Protein AF-A0A1Y3BQ11-F1 (afdb_monomer)

Organism: Euroglyphus maynei (NCBI:txid6958)

Secondary structure (DSSP, 8-state):
----S---------S--------------TT-SS-S-SHHHHHHHHHHHHHT-GGGS--S------------S-----SS--PPPP---SSSSHHHHHHHHHHHHHHHHHHHS---HHHHHHHHHHHSTT-S-SHHHHHHHHHHHHHHHHHTT---TTS---

Structure (mmCIF, N/CA/C/O backbone):
data_AF-A0A1Y3BQ11-F1
#
_entry.id   AF-A0A1Y3BQ11-F1
#
loop_
_atom_site.group_PDB
_atom_site.id
_atom_site.type_symbol
_atom_site.label_atom_id
_atom_site.label_alt_id
_atom_site.label_comp_id
_atom_site.label_asym_id
_atom_site.label_entity_id
_atom_site.label_seq_id
_atom_site.pdbx_PDB_ins_code
_atom_site.Cartn_x
_atom_site.Cartn_y
_atom_site.Cartn_z
_atom_site.occupancy
_atom_site.B_iso_or_equiv
_atom_site.auth_seq_id
_atom_site.auth_comp_id
_atom_site.auth_asym_id
_atom_site.auth_atom_id
_atom_site.pdbx_PDB_model_num
ATOM 1 N N . MET A 1 1 ? -4.431 51.949 -20.094 1.00 40.97 1 MET A N 1
ATOM 2 C CA . MET A 1 1 ? -3.788 50.667 -20.464 1.00 40.97 1 MET A CA 1
ATOM 3 C C . MET A 1 1 ? -2.350 50.758 -19.970 1.00 40.97 1 MET A C 1
ATOM 5 O O . MET A 1 1 ? -1.635 51.571 -20.520 1.00 40.97 1 MET A O 1
ATOM 9 N N . ASN A 1 2 ? -1.864 50.123 -18.902 1.00 36.16 2 ASN A N 1
ATOM 10 C CA . ASN A 1 2 ? -2.242 48.894 -18.207 1.00 36.16 2 ASN A CA 1
ATOM 11 C C . ASN A 1 2 ? -1.716 48.954 -16.754 1.00 36.16 2 ASN A C 1
ATOM 13 O O . ASN A 1 2 ? -0.513 49.076 -16.571 1.00 36.16 2 ASN A O 1
ATOM 17 N N . GLU A 1 3 ? -2.574 48.796 -15.743 1.00 41.25 3 GLU A N 1
ATOM 18 C CA . GLU A 1 3 ? -2.164 48.521 -14.351 1.00 41.25 3 GLU A CA 1
ATOM 19 C C . GLU A 1 3 ? -3.065 47.430 -13.756 1.00 41.25 3 GLU A C 1
ATOM 21 O O . GLU A 1 3 ? -4.001 47.722 -13.021 1.00 41.25 3 GLU A O 1
ATOM 26 N N . TYR A 1 4 ? -2.846 46.159 -14.116 1.00 42.03 4 TYR A N 1
ATOM 27 C CA . TYR A 1 4 ? -3.708 45.068 -13.620 1.00 42.03 4 TYR A CA 1
ATOM 28 C C . TYR A 1 4 ? -3.009 43.746 -13.271 1.00 42.03 4 TYR A C 1
ATOM 30 O O . TYR A 1 4 ? -3.681 42.728 -13.151 1.00 42.03 4 TYR A O 1
ATOM 38 N N . TRP A 1 5 ? -1.689 43.726 -13.048 1.00 38.09 5 TRP A N 1
ATOM 39 C CA . TRP A 1 5 ? -0.980 42.456 -12.789 1.00 38.09 5 TRP A CA 1
ATOM 40 C C . TRP A 1 5 ? -0.099 42.377 -11.539 1.00 38.09 5 TRP A C 1
ATOM 42 O O . TRP A 1 5 ? 0.634 41.408 -11.376 1.00 38.09 5 TRP A O 1
ATOM 52 N N . MET A 1 6 ? -0.217 43.310 -10.592 1.00 41.31 6 MET A N 1
ATOM 53 C CA . MET A 1 6 ? 0.456 43.184 -9.286 1.00 41.31 6 MET A CA 1
ATOM 54 C C . MET A 1 6 ? -0.536 43.115 -8.124 1.00 41.31 6 MET A C 1
ATOM 56 O O . MET A 1 6 ? -0.381 43.781 -7.103 1.00 41.31 6 MET A O 1
ATOM 60 N N . SER A 1 7 ? -1.560 42.264 -8.250 1.00 42.59 7 SER A N 1
ATOM 61 C CA . SER A 1 7 ? -2.382 41.901 -7.095 1.00 42.59 7 SER A CA 1
ATOM 62 C C . SER A 1 7 ? -1.621 40.920 -6.200 1.00 42.59 7 SER A C 1
ATOM 64 O O . SER A 1 7 ? -1.686 39.705 -6.355 1.00 42.59 7 SER A O 1
ATOM 66 N N . SER A 1 8 ? -0.857 41.499 -5.274 1.00 44.75 8 SER A N 1
ATOM 67 C CA . SER A 1 8 ? -0.774 41.086 -3.871 1.00 44.75 8 SER A CA 1
ATOM 68 C C . SER A 1 8 ? -0.780 39.567 -3.615 1.00 44.75 8 SER A C 1
ATOM 70 O O . SER A 1 8 ? -1.744 39.015 -3.083 1.00 44.75 8 SER A O 1
ATOM 72 N N . MET A 1 9 ? 0.350 38.893 -3.860 1.00 42.25 9 MET A N 1
ATOM 73 C CA . MET A 1 9 ? 0.696 37.695 -3.083 1.00 42.25 9 MET A CA 1
ATOM 74 C C . MET A 1 9 ? 1.042 38.137 -1.658 1.00 42.25 9 MET A C 1
ATOM 76 O O . MET A 1 9 ? 2.198 38.311 -1.277 1.00 42.25 9 MET A O 1
ATOM 80 N N . ARG A 1 10 ? -0.001 38.390 -0.867 1.00 47.28 10 ARG A N 1
ATOM 81 C CA . ARG A 1 10 ? 0.109 38.699 0.555 1.00 47.28 10 ARG A CA 1
ATOM 82 C C . ARG A 1 10 ? 0.498 37.408 1.272 1.00 47.28 10 ARG A C 1
ATOM 84 O O . ARG A 1 10 ? -0.357 36.582 1.585 1.00 47.28 10 ARG A O 1
ATOM 91 N N . ASN A 1 11 ? 1.797 37.219 1.481 1.00 44.34 11 ASN A N 1
ATOM 92 C CA . ASN A 1 11 ? 2.333 36.097 2.237 1.00 44.34 11 ASN A CA 1
ATOM 93 C C . ASN A 1 11 ? 1.886 36.255 3.701 1.00 44.34 11 ASN A C 1
ATOM 95 O O . ASN A 1 11 ? 2.460 37.029 4.467 1.00 44.34 11 ASN A O 1
ATOM 99 N N . ARG A 1 12 ? 0.771 35.615 4.072 1.00 50.38 12 ARG A N 1
ATOM 100 C CA . ARG A 1 12 ? 0.295 35.573 5.457 1.00 50.38 12 ARG A CA 1
ATOM 101 C C . ARG A 1 12 ? 1.161 34.573 6.214 1.00 50.38 12 ARG A C 1
ATOM 103 O O . ARG A 1 12 ? 0.815 33.401 6.304 1.00 50.38 12 ARG A O 1
ATOM 110 N N . PHE A 1 13 ? 2.268 35.043 6.776 1.00 62.28 13 PHE A N 1
ATOM 111 C CA . PHE A 1 13 ? 2.967 34.301 7.817 1.00 62.28 13 PHE A CA 1
ATOM 112 C C . PHE A 1 13 ? 2.057 34.245 9.048 1.00 62.28 13 PHE A C 1
ATOM 114 O O . PHE A 1 13 ? 1.927 35.211 9.797 1.00 62.28 13 PHE A O 1
ATOM 121 N N . THR A 1 14 ? 1.348 33.133 9.225 1.00 70.44 14 THR A N 1
ATOM 122 C CA . THR A 1 14 ? 0.655 32.848 10.482 1.00 70.44 14 THR A CA 1
ATOM 123 C C . THR A 1 14 ? 1.705 32.475 11.519 1.00 70.44 14 THR A C 1
ATOM 125 O O . THR A 1 14 ? 2.548 31.629 11.236 1.00 70.44 14 THR A O 1
ATO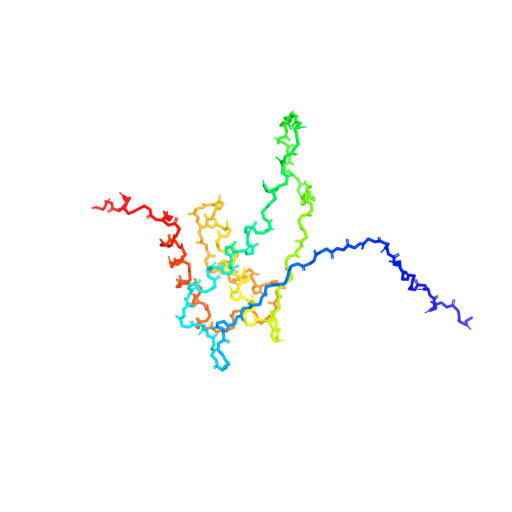M 128 N N . ASN A 1 15 ? 1.640 33.033 12.728 1.00 74.62 15 ASN A N 1
ATOM 129 C CA . ASN A 1 15 ? 2.568 32.720 13.826 1.00 74.62 15 ASN A CA 1
ATOM 130 C C . ASN A 1 15 ? 2.282 31.341 14.473 1.00 74.62 15 ASN A C 1
ATOM 132 O O . ASN A 1 15 ? 2.388 31.161 15.682 1.00 74.62 15 ASN A O 1
ATOM 136 N N . LYS A 1 16 ? 1.812 30.383 13.666 1.00 77.12 16 LYS A N 1
ATOM 137 C CA . LYS A 1 16 ? 1.360 29.059 14.081 1.00 77.12 16 LYS A CA 1
ATOM 138 C C . LYS A 1 16 ? 2.420 28.043 13.671 1.00 77.12 16 LYS A C 1
ATOM 140 O O . LYS A 1 16 ? 2.663 27.853 12.482 1.00 77.12 16 LYS A O 1
ATOM 145 N N . SER A 1 17 ? 3.059 27.412 14.650 1.00 77.19 17 SER A N 1
ATOM 146 C CA . SER A 1 17 ? 3.959 26.287 14.417 1.00 77.19 17 SER A CA 1
ATOM 147 C C . SER A 1 17 ? 3.154 24.993 14.274 1.00 77.19 17 SER A C 1
ATOM 149 O O . SER A 1 17 ? 2.113 24.805 14.907 1.00 77.19 17 SER A O 1
ATOM 151 N N . HIS A 1 18 ? 3.632 24.099 13.413 1.00 78.50 18 HIS A N 1
ATOM 152 C CA . HIS A 1 18 ? 3.048 22.782 13.192 1.00 78.50 18 HIS A CA 1
ATOM 153 C C . HIS A 1 18 ? 4.147 21.728 13.313 1.00 78.50 18 HIS A C 1
ATOM 155 O O . HIS A 1 18 ? 5.211 21.877 12.715 1.00 78.50 18 HIS A O 1
ATOM 161 N N . VAL A 1 19 ? 3.887 20.671 14.083 1.00 81.00 19 VAL A N 1
ATOM 162 C CA . VAL A 1 19 ? 4.769 19.502 14.160 1.00 81.00 19 VAL A CA 1
ATOM 163 C C . VAL A 1 19 ? 4.405 18.561 13.017 1.00 81.00 19 VAL A C 1
ATOM 165 O O . VAL A 1 19 ? 3.233 18.226 12.843 1.00 81.00 19 VAL A O 1
ATOM 168 N N . VAL A 1 20 ? 5.399 18.155 12.229 1.00 82.75 20 VAL A N 1
ATOM 169 C CA . VAL A 1 20 ? 5.229 17.237 11.098 1.00 82.75 20 VAL A CA 1
ATOM 170 C C . VAL A 1 20 ? 6.065 15.992 11.357 1.00 82.75 20 VAL A C 1
ATOM 172 O O . VAL A 1 20 ? 7.278 16.085 11.524 1.00 82.75 20 VAL A O 1
ATOM 175 N N . ASN A 1 21 ? 5.415 14.829 11.364 1.00 85.25 21 ASN A N 1
ATOM 176 C CA . ASN A 1 21 ? 6.090 13.541 11.479 1.00 85.25 21 ASN A CA 1
ATOM 177 C C . ASN A 1 21 ? 6.448 13.032 10.082 1.00 85.25 21 ASN A C 1
ATOM 179 O O . ASN A 1 21 ? 5.568 12.858 9.237 1.00 85.25 21 ASN A O 1
ATOM 183 N N . GLN A 1 22 ? 7.734 12.786 9.845 1.00 88.31 22 GLN A N 1
ATOM 184 C CA . GLN A 1 22 ? 8.229 12.231 8.590 1.00 88.31 22 GLN A CA 1
ATOM 185 C C . GLN A 1 22 ? 8.682 10.786 8.804 1.00 88.31 22 GLN A C 1
ATOM 187 O O . GLN A 1 22 ? 9.531 10.514 9.649 1.00 88.31 22 GLN A O 1
ATOM 192 N N . TYR A 1 23 ? 8.145 9.870 7.998 1.00 90.00 23 TYR A N 1
ATOM 193 C CA . TYR A 1 23 ? 8.524 8.459 8.000 1.00 90.00 23 TYR A CA 1
ATOM 194 C C . TYR A 1 23 ? 9.324 8.144 6.737 1.00 90.00 23 TYR A C 1
ATOM 196 O O . TYR A 1 23 ? 8.885 8.454 5.628 1.00 90.00 23 TYR A O 1
ATOM 204 N N . GLN A 1 24 ? 10.489 7.514 6.891 1.00 89.88 24 GLN A N 1
ATOM 205 C CA . GLN A 1 24 ? 11.335 7.109 5.771 1.00 89.88 24 GLN A CA 1
ATOM 206 C C . GLN A 1 24 ? 11.452 5.586 5.709 1.00 89.88 24 GLN A C 1
ATOM 208 O O . GLN A 1 24 ? 11.820 4.930 6.680 1.00 89.88 24 GLN A O 1
ATOM 213 N N . PHE A 1 25 ? 11.149 5.026 4.539 1.00 88.44 25 PHE A N 1
ATOM 214 C CA . PHE A 1 25 ? 11.214 3.590 4.296 1.00 88.44 25 PHE A CA 1
ATOM 215 C C . PHE A 1 25 ? 12.551 3.199 3.655 1.00 88.44 25 PHE A C 1
ATOM 217 O O . PHE A 1 25 ? 12.811 3.542 2.501 1.00 88.44 25 PHE A O 1
ATOM 224 N N . PHE A 1 26 ? 13.390 2.470 4.396 1.00 86.56 26 PHE A N 1
ATOM 225 C CA . PHE A 1 26 ? 14.747 2.100 3.964 1.00 86.56 26 PHE A CA 1
ATOM 226 C C . PHE A 1 26 ? 14.863 0.692 3.365 1.00 86.56 26 PHE A C 1
ATOM 228 O O . PHE A 1 26 ? 15.829 0.415 2.660 1.00 86.56 26 PHE A O 1
ATOM 235 N N . SER A 1 27 ? 13.882 -0.192 3.577 1.00 85.50 27 SER A N 1
ATOM 236 C CA . SER A 1 27 ? 13.944 -1.587 3.101 1.00 85.50 27 SER A CA 1
ATOM 237 C C . SER A 1 27 ? 13.807 -1.742 1.578 1.00 85.50 27 SER A C 1
ATOM 239 O O . SER A 1 27 ? 13.861 -2.857 1.061 1.00 85.50 27 SER A O 1
ATOM 241 N N . TRP A 1 28 ? 13.631 -0.644 0.838 1.00 85.94 28 TRP A N 1
ATOM 242 C CA . TRP A 1 28 ? 13.566 -0.657 -0.620 1.00 85.94 28 TRP A CA 1
ATOM 243 C C . TRP A 1 28 ? 14.966 -0.507 -1.226 1.00 85.94 28 TRP A C 1
ATOM 245 O O . TRP A 1 28 ? 15.486 0.604 -1.341 1.00 85.94 28 TRP A O 1
ATOM 255 N N . LYS A 1 29 ? 15.577 -1.625 -1.635 1.00 84.31 29 LYS A N 1
ATOM 256 C CA . LYS A 1 29 ? 16.905 -1.631 -2.275 1.00 84.31 29 LYS A CA 1
ATOM 257 C C . LYS A 1 29 ? 16.874 -0.931 -3.642 1.00 84.31 29 LYS A C 1
ATOM 259 O O . LYS A 1 29 ? 15.884 -1.003 -4.371 1.00 84.31 29 LYS A O 1
ATOM 264 N N . SER A 1 30 ? 17.975 -0.269 -4.002 1.00 80.81 30 SER A N 1
ATOM 265 C CA . SER A 1 30 ? 18.119 0.369 -5.317 1.00 80.81 30 SER A CA 1
ATOM 266 C C . SER A 1 30 ? 18.083 -0.676 -6.437 1.00 80.81 30 SER A C 1
ATOM 268 O O . SER A 1 30 ? 18.664 -1.749 -6.297 1.00 80.81 30 SER A O 1
ATOM 270 N N . GLY A 1 31 ? 17.391 -0.370 -7.535 1.00 81.19 31 GLY A N 1
ATOM 271 C CA . GLY A 1 31 ? 17.269 -1.259 -8.698 1.00 81.19 31 GLY A CA 1
ATOM 272 C C . GLY A 1 31 ? 16.235 -2.382 -8.567 1.00 81.19 31 GLY A C 1
ATOM 273 O O . GLY A 1 31 ? 16.022 -3.116 -9.526 1.00 81.19 31 GLY A O 1
ATOM 274 N N . VAL A 1 32 ? 15.559 -2.507 -7.422 1.00 86.12 32 VAL A N 1
ATOM 275 C CA . VAL A 1 32 ? 14.545 -3.545 -7.200 1.00 86.12 32 VAL A CA 1
ATOM 276 C C . VAL A 1 32 ? 13.132 -2.976 -7.382 1.00 86.12 32 VAL A C 1
ATOM 278 O O . VAL A 1 32 ? 12.802 -1.913 -6.850 1.00 86.12 32 VAL A O 1
ATOM 281 N N . VAL A 1 33 ? 12.281 -3.700 -8.123 1.00 85.75 33 VAL A N 1
ATOM 282 C CA . VAL A 1 33 ? 10.893 -3.293 -8.428 1.00 85.75 33 VAL A CA 1
ATOM 283 C C . VAL A 1 33 ? 9.949 -3.470 -7.238 1.00 85.75 33 VAL A C 1
ATOM 285 O O . VAL A 1 33 ? 9.012 -2.689 -7.118 1.00 85.75 33 VAL A O 1
ATOM 288 N N . VAL A 1 34 ? 10.175 -4.465 -6.372 1.00 89.62 34 VAL A N 1
ATOM 289 C CA . VAL A 1 34 ? 9.405 -4.720 -5.139 1.00 89.62 34 VAL A CA 1
ATOM 290 C C . VAL A 1 34 ? 10.306 -5.307 -4.040 1.00 89.62 34 VAL A C 1
ATOM 292 O O . VAL A 1 34 ? 11.191 -6.099 -4.361 1.00 89.62 34 VAL A O 1
ATOM 295 N N . PRO A 1 35 ? 10.129 -4.954 -2.755 1.00 89.12 35 PRO A N 1
ATOM 296 C CA . PRO A 1 35 ? 10.901 -5.549 -1.662 1.00 89.12 35 PRO A CA 1
ATOM 297 C C . PRO A 1 35 ? 10.726 -7.074 -1.558 1.00 89.12 35 PRO A C 1
ATOM 299 O O . PRO A 1 35 ? 9.660 -7.607 -1.846 1.00 89.12 35 PRO A O 1
ATOM 302 N N . GLU A 1 36 ? 11.753 -7.783 -1.079 1.00 85.69 36 GLU A N 1
ATOM 303 C CA . GLU A 1 36 ? 11.660 -9.231 -0.809 1.00 85.69 36 GLU A CA 1
ATOM 304 C C . GLU A 1 36 ? 10.760 -9.534 0.399 1.00 85.69 36 GLU A C 1
ATOM 306 O O . GLU A 1 36 ? 10.037 -10.530 0.404 1.00 85.69 36 GLU A O 1
ATOM 311 N N . SER A 1 37 ? 10.798 -8.657 1.408 1.00 89.44 37 SER A N 1
ATOM 312 C CA . SER A 1 37 ? 10.029 -8.773 2.647 1.00 89.44 37 SER A CA 1
ATOM 313 C C . SER A 1 37 ? 8.861 -7.791 2.665 1.00 89.44 37 SER A C 1
ATOM 315 O O . SER A 1 37 ? 9.037 -6.579 2.522 1.00 89.44 37 SER A O 1
ATOM 317 N N . THR A 1 38 ? 7.670 -8.325 2.898 1.00 92.88 38 THR A N 1
ATOM 318 C CA . THR A 1 38 ? 6.398 -7.607 3.076 1.00 92.88 38 THR A CA 1
ATOM 319 C C . THR A 1 38 ? 6.279 -6.988 4.471 1.00 92.88 38 THR A C 1
ATOM 321 O O . THR A 1 38 ? 5.700 -5.913 4.629 1.00 92.88 38 THR A O 1
ATOM 324 N N . LYS A 1 39 ? 6.903 -7.614 5.479 1.00 90.25 39 LYS A N 1
ATOM 325 C CA . LYS A 1 39 ? 6.815 -7.238 6.900 1.00 90.25 39 LYS A CA 1
ATOM 326 C C . LYS A 1 39 ? 7.194 -5.785 7.154 1.00 90.25 39 LYS A C 1
ATOM 328 O O . LYS A 1 39 ? 6.495 -5.086 7.875 1.00 90.25 39 LYS A O 1
ATOM 333 N N . SER A 1 40 ? 8.264 -5.298 6.522 1.00 90.69 40 SER A N 1
ATOM 334 C CA . SER A 1 40 ? 8.686 -3.903 6.694 1.00 90.69 40 SER A CA 1
ATOM 335 C C . SER A 1 40 ? 7.615 -2.911 6.230 1.00 90.69 40 SER A C 1
ATOM 337 O O . SER A 1 40 ? 7.455 -1.858 6.843 1.00 90.69 40 SER A O 1
ATOM 339 N N . LEU A 1 41 ? 6.888 -3.230 5.151 1.00 91.50 41 LEU A N 1
ATOM 340 C CA . LEU A 1 41 ? 5.818 -2.373 4.641 1.00 91.50 41 LEU A CA 1
ATOM 341 C C . LEU A 1 41 ? 4.580 -2.427 5.544 1.00 91.50 41 LEU A C 1
ATOM 343 O O . LEU A 1 41 ? 3.957 -1.393 5.778 1.00 91.50 41 LEU A O 1
ATOM 347 N N . ILE A 1 42 ? 4.264 -3.606 6.084 1.00 92.69 42 ILE A N 1
ATOM 348 C CA . ILE A 1 42 ? 3.196 -3.795 7.072 1.00 92.69 42 ILE A CA 1
ATOM 349 C C . ILE A 1 42 ? 3.469 -2.934 8.309 1.00 92.69 42 ILE A C 1
ATOM 351 O O . ILE A 1 42 ? 2.657 -2.075 8.639 1.00 92.69 42 ILE A O 1
ATOM 355 N N . THR A 1 43 ? 4.659 -3.054 8.907 1.00 91.94 43 THR A N 1
ATOM 356 C CA . THR A 1 43 ? 5.051 -2.260 10.083 1.00 91.94 43 THR A CA 1
ATOM 357 C C . THR A 1 43 ? 4.979 -0.755 9.823 1.00 91.94 43 THR A C 1
ATOM 359 O O . THR A 1 43 ? 4.512 -0.002 10.676 1.00 91.94 43 THR A O 1
ATOM 362 N N . LEU A 1 44 ? 5.416 -0.298 8.643 1.00 91.31 44 LEU A N 1
ATOM 363 C CA . LEU A 1 44 ? 5.293 1.110 8.261 1.00 91.31 44 LEU A CA 1
ATOM 364 C C . LEU A 1 44 ? 3.824 1.543 8.180 1.00 91.31 44 LEU A C 1
ATOM 366 O O . LEU A 1 44 ? 3.473 2.620 8.655 1.00 91.31 44 LEU A O 1
ATOM 370 N N . THR A 1 45 ? 2.981 0.720 7.562 1.00 92.06 45 THR A N 1
ATOM 371 C CA . THR A 1 45 ? 1.557 1.016 7.372 1.00 92.06 45 THR A CA 1
ATOM 372 C C . THR A 1 45 ? 0.841 1.095 8.712 1.00 92.06 45 THR A C 1
ATOM 374 O O . THR A 1 45 ? 0.129 2.067 8.948 1.00 92.06 45 THR A O 1
ATOM 377 N N . ASP A 1 46 ? 1.105 0.159 9.624 1.00 90.94 46 ASP A N 1
ATOM 378 C CA . ASP A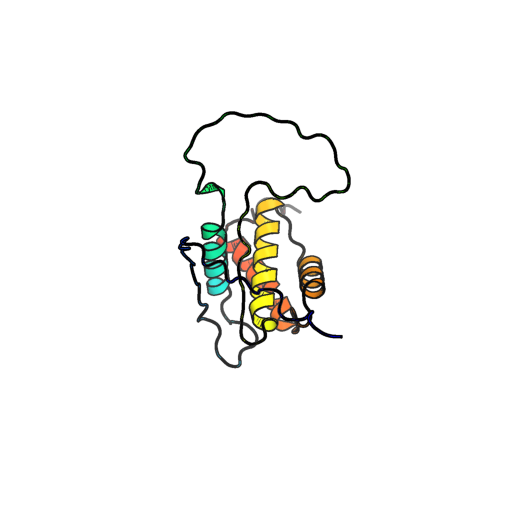 1 46 ? 0.559 0.189 10.980 1.00 90.94 46 ASP A CA 1
ATOM 379 C C . ASP A 1 46 ? 1.015 1.442 11.737 1.00 90.94 46 ASP A C 1
ATOM 381 O O . ASP A 1 46 ? 0.184 2.162 12.285 1.00 90.94 46 ASP A O 1
ATOM 385 N N . ALA A 1 47 ? 2.309 1.780 11.701 1.00 88.75 47 ALA A N 1
ATOM 386 C CA . ALA A 1 47 ? 2.822 2.985 12.355 1.00 88.75 47 ALA A CA 1
ATOM 387 C C . ALA A 1 47 ? 2.159 4.271 11.826 1.00 88.75 47 ALA A C 1
ATOM 389 O O . ALA A 1 47 ? 1.791 5.151 12.607 1.00 88.75 47 ALA A O 1
ATOM 390 N N . VAL A 1 48 ? 1.973 4.374 10.506 1.00 88.44 48 VAL A N 1
ATOM 391 C CA . VAL A 1 48 ? 1.326 5.529 9.873 1.00 88.44 48 VAL A CA 1
ATOM 392 C C . VAL A 1 48 ? -0.168 5.571 10.199 1.00 88.44 48 VAL A C 1
ATOM 394 O O . VAL A 1 48 ? -0.673 6.629 10.566 1.00 88.44 48 VAL A O 1
ATOM 397 N N . LEU A 1 49 ? -0.894 4.457 10.095 1.00 85.00 49 LEU A N 1
ATOM 398 C CA . LEU A 1 49 ? -2.334 4.427 10.369 1.00 85.00 49 LEU A CA 1
ATOM 399 C C . LEU A 1 49 ? -2.642 4.675 11.853 1.00 85.00 49 LEU A C 1
ATOM 401 O O . LEU A 1 49 ? -3.566 5.430 12.153 1.00 85.00 49 LEU A O 1
ATOM 405 N N . LEU A 1 50 ? -1.840 4.127 12.772 1.00 83.81 50 LEU A N 1
ATOM 406 C CA . LEU A 1 50 ? -1.966 4.376 14.212 1.00 83.81 50 LEU A CA 1
ATOM 407 C C . LEU A 1 50 ? -1.719 5.847 14.559 1.00 83.81 50 LEU A C 1
ATOM 409 O O . LEU A 1 50 ? -2.490 6.432 15.316 1.00 83.81 50 LEU A O 1
ATOM 413 N N . ALA A 1 51 ? -0.695 6.469 13.967 1.00 80.31 51 ALA A N 1
ATOM 414 C CA . ALA A 1 51 ? -0.393 7.883 14.192 1.00 80.31 51 ALA A CA 1
ATOM 415 C C . ALA A 1 51 ? -1.486 8.835 13.670 1.00 80.31 51 ALA A C 1
ATOM 417 O O . ALA A 1 51 ? -1.569 9.976 14.119 1.00 80.31 51 ALA A O 1
ATOM 418 N N . ASN A 1 52 ? -2.317 8.381 12.726 1.00 75.56 52 ASN A N 1
ATOM 419 C CA . ASN A 1 52 ? -3.362 9.185 12.088 1.00 75.56 52 ASN A CA 1
ATOM 420 C C . ASN A 1 52 ? -4.790 8.824 12.542 1.00 75.56 52 ASN A C 1
ATOM 422 O O . ASN A 1 52 ? -5.753 9.381 12.010 1.00 75.56 52 ASN A O 1
ATOM 426 N N . ASN A 1 53 ? -4.966 7.906 13.500 1.00 71.81 53 ASN A N 1
ATOM 427 C CA . ASN A 1 53 ? -6.293 7.526 13.984 1.00 71.81 53 ASN A CA 1
ATOM 428 C C . ASN A 1 53 ? -6.855 8.596 14.952 1.00 71.81 53 ASN A C 1
ATOM 430 O O . ASN A 1 53 ? -6.237 8.860 15.987 1.00 71.81 53 ASN A O 1
ATOM 434 N N . PRO A 1 54 ? -8.031 9.197 14.670 1.00 55.88 54 PRO A N 1
ATOM 435 C CA . PRO A 1 54 ? -8.607 10.268 15.491 1.00 55.88 54 PRO A CA 1
ATOM 436 C C . PRO A 1 54 ? -8.997 9.838 16.915 1.00 55.88 54 PRO A C 1
ATOM 438 O O . PRO A 1 54 ? -9.098 10.697 17.786 1.00 55.88 54 PRO A O 1
ATOM 441 N N . LYS A 1 55 ? -9.143 8.532 17.193 1.00 51.12 55 LYS A N 1
ATOM 442 C CA . LYS A 1 55 ? -9.524 8.013 18.523 1.00 51.12 55 LYS A CA 1
ATOM 443 C C . LYS A 1 55 ? -8.481 8.243 19.627 1.00 51.12 55 LYS A C 1
ATOM 445 O O . LYS A 1 55 ? -8.749 7.925 20.778 1.00 51.12 55 LYS A O 1
ATOM 450 N N . ASN A 1 56 ? -7.309 8.792 19.306 1.00 42.78 56 ASN A N 1
ATOM 451 C CA . ASN A 1 56 ? -6.282 9.125 20.298 1.00 42.78 56 ASN A CA 1
ATOM 452 C C . ASN A 1 56 ? -6.400 10.563 20.849 1.00 42.78 56 ASN A C 1
ATOM 454 O O . ASN A 1 56 ? -5.511 11.010 21.568 1.00 42.78 56 ASN A O 1
ATOM 458 N N . ASN A 1 57 ? -7.466 11.299 20.498 1.00 43.25 57 ASN A N 1
ATOM 459 C CA . ASN A 1 57 ? -7.674 12.688 20.931 1.00 43.25 57 ASN A CA 1
ATOM 460 C C . ASN A 1 57 ? -8.979 12.936 21.713 1.00 43.25 57 ASN A C 1
ATOM 462 O O . ASN A 1 57 ? -9.243 14.076 22.091 1.00 43.25 57 ASN A O 1
ATOM 466 N N . ASP A 1 58 ? -9.762 11.896 22.010 1.00 44.31 58 ASP A N 1
ATOM 467 C CA . ASP A 1 58 ? -11.020 12.016 22.758 1.00 44.31 58 ASP A CA 1
ATOM 468 C C . ASP A 1 58 ? -10.827 11.668 24.244 1.00 44.31 58 ASP A C 1
ATOM 470 O O . ASP A 1 58 ? -11.423 10.741 24.779 1.00 44.31 58 ASP A O 1
ATOM 474 N N . ASN A 1 59 ? -9.995 12.450 24.933 1.00 39.78 59 ASN A N 1
ATOM 475 C CA . ASN A 1 59 ? -10.117 12.639 26.379 1.00 39.78 59 ASN A CA 1
ATOM 476 C C . ASN A 1 59 ? -10.685 14.040 26.619 1.00 39.78 59 ASN A C 1
ATOM 478 O O . ASN A 1 59 ? -9.933 14.923 27.013 1.00 39.78 59 ASN A O 1
ATOM 482 N N . ASN A 1 60 ? -11.973 14.264 26.323 1.00 39.78 60 ASN A N 1
ATOM 483 C CA . ASN A 1 60 ? -12.822 15.258 26.995 1.00 39.78 60 ASN A CA 1
ATOM 484 C C . ASN A 1 60 ? -14.309 15.023 26.667 1.00 39.78 60 ASN A C 1
ATOM 486 O O . ASN A 1 60 ? -14.720 14.966 25.514 1.00 39.78 60 ASN A O 1
ATOM 490 N N . ASN A 1 61 ? -15.092 14.883 27.735 1.00 43.16 61 ASN A N 1
ATOM 491 C CA . ASN A 1 61 ? -16.497 14.485 27.788 1.00 43.16 61 ASN A CA 1
ATOM 492 C C . ASN A 1 61 ? -17.476 15.432 27.061 1.00 43.16 61 ASN A C 1
ATOM 494 O O . ASN A 1 61 ? -17.404 16.648 27.234 1.00 43.16 61 ASN A O 1
ATOM 498 N N . GLY A 1 62 ? -18.488 14.863 26.393 1.00 31.05 62 GLY A N 1
ATOM 499 C CA . GLY A 1 62 ? -19.724 15.554 25.998 1.00 31.05 62 GLY A CA 1
ATOM 500 C C . GLY A 1 62 ? -20.744 14.586 25.370 1.00 31.05 62 GLY A C 1
ATOM 501 O O . GLY A 1 62 ? -20.347 13.805 24.508 1.00 31.05 62 GLY A O 1
ATOM 502 N N . PRO A 1 63 ? -22.026 14.579 25.795 1.00 45.56 63 PRO A N 1
ATOM 503 C CA . PRO A 1 63 ? -22.966 13.530 25.420 1.00 45.56 63 PRO A CA 1
ATOM 504 C C . PRO A 1 63 ? -23.592 13.769 24.038 1.00 45.56 63 PRO A C 1
ATOM 506 O O . PRO A 1 63 ? -24.030 14.867 23.705 1.00 45.56 63 PRO A O 1
ATOM 509 N N . GLU A 1 64 ? -23.608 12.694 23.255 1.00 48.28 64 GLU A N 1
ATOM 510 C CA . GLU A 1 64 ? -24.744 12.157 22.497 1.00 48.28 64 GLU A CA 1
ATOM 511 C C . GLU A 1 64 ? -25.749 13.160 21.899 1.00 48.28 64 GLU A C 1
ATOM 513 O O . GLU A 1 64 ? -26.558 13.755 22.607 1.00 48.28 64 GLU A O 1
ATOM 518 N N . ASN A 1 65 ? -25.826 13.220 20.563 1.00 32.12 65 ASN A N 1
ATOM 519 C CA . ASN A 1 65 ? -27.132 13.219 19.903 1.00 32.12 65 ASN A CA 1
ATOM 520 C C . ASN A 1 65 ? -27.060 12.686 18.469 1.00 32.12 65 ASN A C 1
ATOM 522 O O . ASN A 1 65 ? -26.357 13.195 17.596 1.00 32.12 65 ASN A O 1
ATOM 526 N N . ILE A 1 66 ? -27.836 11.630 18.265 1.00 44.38 66 ILE A N 1
ATOM 527 C CA . ILE A 1 66 ? -28.083 10.929 17.016 1.00 44.38 66 ILE A CA 1
ATOM 528 C C . ILE A 1 66 ? -29.052 11.773 16.184 1.00 44.38 66 ILE A C 1
ATOM 530 O O . ILE A 1 66 ? -30.128 12.127 16.659 1.00 44.38 66 ILE A O 1
ATOM 534 N N . ASN A 1 67 ? -28.725 12.026 14.916 1.00 32.25 67 ASN A N 1
ATOM 535 C CA . ASN A 1 67 ? -29.752 12.107 13.878 1.00 32.25 67 ASN A CA 1
ATOM 536 C C . ASN A 1 67 ? -29.146 11.813 12.502 1.00 32.25 67 ASN A C 1
ATOM 538 O O . ASN A 1 67 ? -28.650 12.703 11.810 1.00 32.25 67 ASN A O 1
ATOM 542 N N . CYS A 1 68 ? -29.178 10.537 12.104 1.00 42.53 68 CYS A N 1
ATOM 543 C CA . CYS A 1 68 ? -28.948 10.146 10.721 1.00 42.53 68 CYS A CA 1
ATOM 544 C C . CYS A 1 68 ? -30.301 10.147 9.996 1.00 42.53 68 CYS A C 1
ATOM 546 O O . CYS A 1 68 ? -31.167 9.300 10.188 1.00 42.53 68 CYS A O 1
ATOM 548 N N . SER A 1 69 ? -30.539 11.170 9.188 1.00 33.88 69 SER A N 1
ATOM 549 C CA . SER A 1 69 ? -31.569 11.117 8.156 1.00 33.88 69 SER A CA 1
ATOM 550 C C . SER A 1 69 ? -31.329 12.226 7.142 1.00 33.88 69 SER A C 1
ATOM 552 O O . SER A 1 69 ? -31.511 13.404 7.440 1.00 33.88 69 SER A O 1
ATOM 554 N N . LYS A 1 70 ? -30.934 11.793 5.934 1.00 33.00 70 LYS A N 1
ATOM 555 C CA . LYS A 1 70 ? -31.153 12.378 4.592 1.00 33.00 70 LYS A CA 1
ATOM 556 C C . LYS A 1 70 ? -29.894 12.279 3.727 1.00 33.00 70 LYS A C 1
ATOM 558 O O . LYS A 1 70 ? -29.047 13.166 3.710 1.00 33.00 70 LYS A O 1
ATOM 563 N N . TYR A 1 71 ? -29.832 11.203 2.944 1.00 32.00 71 TYR A N 1
ATOM 564 C CA . TYR A 1 71 ? -29.041 11.168 1.720 1.00 32.00 71 TYR A CA 1
ATOM 565 C C . TYR A 1 71 ? -29.606 12.201 0.743 1.00 32.00 71 TYR A C 1
ATOM 567 O O . TYR A 1 71 ? -30.758 12.101 0.332 1.00 32.00 71 TYR A O 1
ATOM 575 N N . ASN A 1 72 ? -28.788 13.193 0.393 1.00 29.97 72 ASN A N 1
ATOM 576 C CA . ASN A 1 72 ? -28.939 13.988 -0.820 1.00 29.97 72 ASN A CA 1
ATOM 577 C C . ASN A 1 72 ? -27.582 14.609 -1.187 1.00 29.97 72 ASN A C 1
ATOM 579 O O . ASN A 1 72 ? -27.190 15.628 -0.627 1.00 29.97 72 ASN A O 1
ATOM 583 N N . GLY A 1 73 ? -26.862 13.971 -2.117 1.00 33.59 73 GLY A N 1
ATOM 584 C CA . GLY A 1 73 ? -26.025 14.610 -3.149 1.00 33.59 73 GLY A CA 1
ATOM 585 C C . GLY A 1 73 ? -24.992 15.688 -2.785 1.00 33.59 73 GLY A C 1
ATOM 586 O O . GLY A 1 73 ? -24.532 16.387 -3.682 1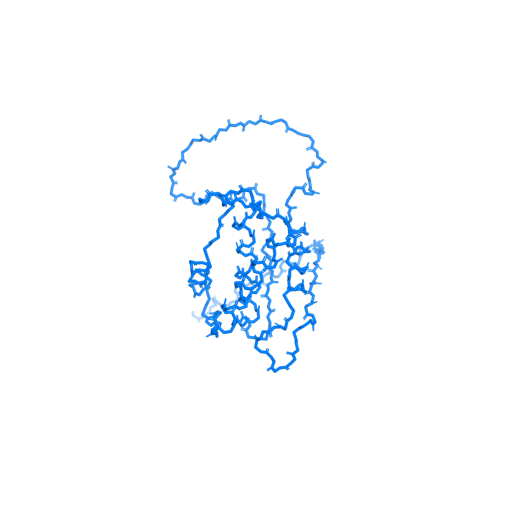.00 33.59 73 GLY A O 1
ATOM 587 N N . LYS A 1 74 ? -24.600 15.850 -1.523 1.00 29.95 74 LYS A N 1
ATOM 588 C CA . LYS A 1 74 ? -23.474 16.681 -1.087 1.00 29.95 74 LYS A CA 1
ATOM 589 C C . LYS A 1 74 ? -22.612 15.815 -0.193 1.00 29.95 74 LYS A C 1
ATOM 591 O O . LYS A 1 74 ? -23.086 15.344 0.834 1.00 29.95 74 LYS A O 1
ATOM 596 N N . PHE A 1 75 ? -21.363 15.599 -0.596 1.00 36.16 75 PHE A N 1
ATOM 597 C CA . PHE A 1 75 ? -20.339 15.043 0.278 1.00 36.16 75 PHE A CA 1
ATOM 598 C C . PHE A 1 75 ? -20.223 16.009 1.463 1.00 36.16 75 PHE A C 1
ATOM 600 O O . PHE A 1 75 ? -19.637 17.086 1.353 1.00 36.16 75 PHE A O 1
ATOM 607 N N . SER A 1 76 ? -20.921 15.692 2.551 1.00 32.19 76 SER A N 1
ATOM 608 C CA . SER A 1 76 ? -20.841 16.420 3.805 1.00 32.19 76 SER A CA 1
ATOM 609 C C . SER A 1 76 ? -19.377 16.425 4.214 1.00 32.19 76 SER A C 1
ATOM 611 O O . SER A 1 76 ? -18.765 15.362 4.326 1.00 32.19 76 SER A O 1
ATOM 613 N N . SER A 1 77 ? -18.814 17.622 4.372 1.00 35.50 77 SER A N 1
ATOM 614 C CA . SER A 1 77 ? -17.470 17.831 4.900 1.00 35.50 77 SER A CA 1
ATOM 615 C C . SER A 1 77 ? -17.262 16.920 6.112 1.00 35.50 77 SER A C 1
ATOM 617 O O . SER A 1 77 ? -18.064 17.029 7.045 1.00 35.50 77 SER A O 1
ATOM 619 N N . PRO A 1 78 ? -16.246 16.039 6.128 1.00 43.94 78 PRO A N 1
ATOM 620 C CA . PRO A 1 78 ? -15.949 15.260 7.317 1.00 43.94 78 PRO A CA 1
ATOM 621 C C . PRO A 1 78 ? -15.585 16.249 8.425 1.00 43.94 78 PRO A C 1
ATOM 623 O O . PRO A 1 78 ? -14.524 16.875 8.417 1.00 43.94 78 PRO A O 1
ATOM 626 N N . SER A 1 79 ? -16.525 16.454 9.339 1.00 45.97 79 SER A N 1
ATOM 627 C CA . SER A 1 79 ? -16.403 17.299 10.517 1.00 45.97 79 SER A CA 1
ATOM 628 C C . SER A 1 79 ? -15.519 16.600 11.547 1.00 45.97 79 SER A C 1
ATOM 630 O O . SER A 1 79 ? -16.006 16.080 12.540 1.00 45.97 79 SER A O 1
ATOM 632 N N . SER A 1 80 ? -14.226 16.551 11.232 1.00 45.00 80 SER A N 1
ATOM 633 C CA . SER A 1 80 ? -13.058 16.362 12.103 1.00 45.00 80 SER A CA 1
ATOM 634 C C . SER A 1 80 ? -11.862 16.260 11.150 1.00 45.00 80 SER A C 1
ATOM 636 O O . SER A 1 80 ? -11.511 15.181 10.673 1.00 45.00 80 SER A O 1
ATOM 638 N N . SER A 1 81 ? -11.323 17.408 10.745 1.00 48.38 81 SER A N 1
ATOM 639 C CA . SER A 1 81 ? -10.336 17.549 9.671 1.00 48.38 81 SER A CA 1
ATOM 640 C C . SER A 1 81 ? -9.024 16.807 9.969 1.00 48.38 81 SER A C 1
ATOM 642 O O . SER A 1 81 ? -8.076 17.410 10.476 1.00 48.38 81 SER A O 1
ATOM 644 N N . SER A 1 82 ? -8.939 15.514 9.643 1.00 67.44 82 SER A N 1
ATOM 645 C CA . SER A 1 82 ? -7.653 14.823 9.551 1.00 67.44 82 SER A CA 1
ATOM 646 C C . SER A 1 82 ? -6.944 15.328 8.298 1.00 67.44 82 SER A C 1
ATOM 648 O O . SER A 1 82 ? -7.439 15.143 7.183 1.00 67.44 82 SER A O 1
ATOM 650 N N . SER A 1 83 ? -5.810 15.998 8.473 1.00 77.88 83 SER A N 1
ATOM 651 C CA . SER A 1 83 ? -4.978 16.441 7.354 1.00 77.88 83 SER A CA 1
ATOM 652 C C . SER A 1 83 ? -4.570 15.251 6.472 1.00 77.88 83 SER A C 1
ATOM 654 O O . SER A 1 83 ? -4.334 14.161 6.998 1.00 77.88 83 SER A O 1
ATOM 656 N N . PRO A 1 84 ? -4.475 15.424 5.142 1.00 85.81 84 PRO A N 1
ATOM 657 C CA . PRO A 1 84 ? -4.041 14.350 4.256 1.00 85.81 84 PRO A CA 1
ATOM 658 C C . PRO A 1 84 ? -2.592 13.945 4.550 1.00 85.81 84 PRO A C 1
ATOM 660 O O . PRO A 1 84 ? -1.749 14.785 4.868 1.00 85.81 84 PRO A O 1
ATOM 663 N N . ILE A 1 85 ? -2.291 12.657 4.385 1.00 89.44 85 ILE A N 1
ATOM 664 C CA . ILE A 1 85 ? -0.931 12.125 4.503 1.00 89.44 85 ILE A CA 1
ATOM 665 C C . ILE A 1 85 ? -0.201 12.359 3.177 1.00 89.44 85 ILE A C 1
ATOM 667 O O . ILE A 1 85 ? -0.643 11.891 2.126 1.00 89.44 85 ILE A O 1
ATOM 671 N N . LEU A 1 86 ? 0.932 13.067 3.217 1.00 90.88 86 LEU A N 1
ATOM 672 C CA . LEU A 1 86 ? 1.800 13.234 2.053 1.00 90.88 86 LEU A CA 1
ATOM 673 C C . LEU A 1 86 ? 2.651 11.976 1.857 1.00 90.88 86 LEU A C 1
ATOM 675 O O . LEU A 1 86 ? 3.479 11.639 2.698 1.00 90.88 86 LEU A O 1
ATOM 679 N N . VAL A 1 87 ? 2.489 11.321 0.710 1.00 92.44 87 VAL A N 1
ATOM 680 C CA . VAL A 1 87 ? 3.312 10.180 0.298 1.00 92.44 87 VAL A CA 1
ATOM 681 C C . VAL A 1 87 ? 4.058 10.562 -0.969 1.00 92.44 87 VAL A C 1
ATOM 683 O O . VAL A 1 87 ? 3.450 10.998 -1.945 1.00 92.44 87 VAL A O 1
ATOM 686 N N . HIS A 1 88 ? 5.375 10.373 -0.983 1.00 92.62 88 HIS A N 1
ATOM 687 C CA . HIS A 1 88 ? 6.183 10.604 -2.173 1.00 92.62 88 HIS A CA 1
ATOM 688 C C . HIS A 1 88 ? 7.256 9.526 -2.335 1.00 92.62 88 HIS A C 1
ATOM 690 O O . HIS A 1 88 ? 7.604 8.805 -1.402 1.00 92.62 88 HIS A O 1
ATOM 696 N N . CYS A 1 89 ? 7.766 9.402 -3.554 1.00 89.88 89 CYS A N 1
ATOM 697 C CA . CYS A 1 89 ? 8.969 8.635 -3.846 1.00 89.88 89 CYS A CA 1
ATOM 698 C C . CYS A 1 89 ? 9.866 9.473 -4.766 1.00 89.88 89 CYS A C 1
ATOM 700 O O . CYS A 1 89 ? 9.995 10.672 -4.532 1.00 89.88 89 CYS A O 1
ATOM 702 N N . SER A 1 90 ? 10.480 8.877 -5.788 1.00 86.69 90 SER A N 1
ATOM 703 C CA . SER A 1 90 ? 11.235 9.609 -6.815 1.00 86.69 90 SER A CA 1
ATOM 704 C C . SER A 1 90 ? 10.299 10.240 -7.851 1.00 86.69 90 SER A C 1
ATOM 706 O O . SER A 1 90 ? 10.307 11.451 -8.023 1.00 86.69 90 SER A O 1
ATOM 708 N N . GLY A 1 91 ? 9.453 9.432 -8.501 1.00 83.06 91 GLY A N 1
ATOM 709 C CA . GLY A 1 91 ? 8.459 9.900 -9.484 1.00 83.06 91 GLY A CA 1
ATOM 710 C C . GLY A 1 91 ? 7.036 10.059 -8.931 1.00 83.06 91 GLY A C 1
ATOM 711 O O . GLY A 1 91 ? 6.126 10.468 -9.647 1.00 83.06 91 GLY A O 1
ATOM 712 N N . GLY A 1 92 ? 6.810 9.686 -7.669 1.00 81.38 92 GLY A N 1
ATOM 713 C CA . GLY A 1 92 ? 5.489 9.705 -7.025 1.00 81.38 92 GLY A CA 1
ATOM 714 C C . GLY A 1 92 ? 4.480 8.678 -7.562 1.00 81.38 92 GLY A C 1
ATOM 715 O O . GLY A 1 92 ? 3.345 8.678 -7.102 1.00 81.38 92 GLY A O 1
ATOM 716 N N . GLY A 1 93 ? 4.874 7.825 -8.515 1.00 85.25 93 GLY A N 1
ATOM 717 C CA . GLY A 1 93 ? 4.031 6.781 -9.107 1.00 85.25 93 GLY A CA 1
ATOM 718 C C . GLY A 1 93 ? 4.317 5.396 -8.534 1.00 85.25 93 GLY A C 1
ATOM 719 O O . GLY A 1 93 ? 3.440 4.776 -7.957 1.00 85.25 93 GLY A O 1
ATOM 720 N N . ASP A 1 94 ? 5.561 4.922 -8.608 1.00 89.62 94 ASP A N 1
ATOM 721 C CA . ASP A 1 94 ? 5.873 3.502 -8.378 1.00 89.62 94 ASP A CA 1
ATOM 722 C C . ASP A 1 94 ? 5.694 3.065 -6.917 1.00 89.62 94 ASP A C 1
ATOM 724 O O . ASP A 1 94 ? 4.680 2.478 -6.543 1.00 89.62 94 ASP A O 1
ATOM 728 N N . ARG A 1 95 ? 6.660 3.398 -6.056 1.00 91.62 95 ARG A N 1
ATOM 729 C CA . ARG A 1 95 ? 6.683 2.986 -4.639 1.00 91.62 95 ARG A CA 1
ATOM 730 C C . ARG A 1 95 ? 5.509 3.571 -3.860 1.00 91.62 95 ARG A C 1
ATOM 732 O O . ARG A 1 95 ? 4.929 2.915 -3.001 1.00 91.62 95 ARG A O 1
ATOM 739 N N . SER A 1 96 ? 5.152 4.810 -4.199 1.00 93.38 96 SER A N 1
ATOM 740 C CA . SER A 1 96 ? 4.021 5.515 -3.604 1.00 93.38 96 SER A CA 1
ATOM 741 C C . SER A 1 96 ? 2.698 4.823 -3.918 1.00 93.38 96 SER A C 1
ATOM 743 O O . SER A 1 96 ? 1.865 4.730 -3.024 1.00 93.38 96 SER A O 1
ATOM 745 N N . SER A 1 97 ? 2.507 4.289 -5.132 1.00 94.00 97 SER A N 1
ATOM 746 C CA . SER A 1 97 ? 1.272 3.569 -5.457 1.00 94.00 97 SER A CA 1
ATOM 747 C C . SER A 1 97 ? 1.103 2.292 -4.656 1.00 94.00 97 SER A C 1
ATOM 749 O O . SER A 1 97 ? 0.017 2.066 -4.136 1.00 94.00 97 SER A O 1
ATOM 751 N N . VAL A 1 98 ? 2.173 1.512 -4.477 1.00 94.88 98 VAL A N 1
ATOM 752 C CA . VAL A 1 98 ? 2.129 0.294 -3.658 1.00 94.88 98 VAL A CA 1
ATOM 753 C C . VAL A 1 98 ? 1.699 0.631 -2.233 1.00 94.88 98 VAL A C 1
ATOM 755 O O . VAL A 1 98 ? 0.766 0.025 -1.720 1.00 94.88 98 VAL A O 1
ATOM 758 N N . PHE A 1 99 ? 2.310 1.648 -1.618 1.00 94.75 99 PHE A N 1
ATOM 759 C CA . PHE A 1 99 ? 1.938 2.067 -0.266 1.00 94.75 99 PHE A CA 1
ATOM 760 C C . PHE A 1 99 ? 0.492 2.576 -0.181 1.00 94.75 99 PHE A C 1
ATOM 762 O O . PHE A 1 99 ? -0.255 2.147 0.691 1.00 94.75 99 PHE A O 1
ATOM 769 N N . VAL A 1 100 ? 0.070 3.463 -1.090 1.00 94.69 100 VAL A N 1
ATOM 770 C CA . VAL A 1 100 ? -1.282 4.051 -1.068 1.00 94.69 100 VAL A CA 1
ATOM 771 C C . VAL A 1 100 ? -2.358 2.990 -1.308 1.00 94.69 100 VAL A C 1
ATOM 773 O O . VAL A 1 100 ? -3.369 2.973 -0.604 1.00 94.69 100 VAL A O 1
ATOM 776 N N . SER A 1 101 ? -2.149 2.086 -2.267 1.00 95.81 101 SER A N 1
ATOM 777 C CA . SER A 1 101 ? -3.088 0.995 -2.534 1.00 95.81 101 SER A CA 1
ATOM 778 C C . SER A 1 101 ? -3.137 0.013 -1.367 1.00 95.81 101 SER A C 1
ATOM 780 O O . SER A 1 101 ? -4.229 -0.346 -0.941 1.00 95.81 101 SER A O 1
ATOM 782 N N . PHE A 1 102 ? -1.989 -0.356 -0.792 1.00 96.00 102 PHE A N 1
ATOM 783 C CA . PHE A 1 102 ? -1.942 -1.239 0.372 1.00 96.00 102 PHE A CA 1
ATOM 784 C C . PHE A 1 102 ? -2.628 -0.624 1.600 1.00 96.00 102 PHE A C 1
ATOM 786 O O . PHE A 1 102 ? -3.493 -1.259 2.191 1.00 96.00 102 PHE A O 1
ATOM 793 N N . ALA A 1 103 ? -2.338 0.636 1.934 1.00 94.38 103 ALA A N 1
ATOM 794 C CA . ALA A 1 103 ? -3.001 1.340 3.034 1.00 94.38 103 ALA A CA 1
ATOM 795 C C . ALA A 1 103 ? -4.526 1.430 2.834 1.00 94.38 103 ALA A C 1
ATOM 797 O O . ALA A 1 103 ? -5.291 1.326 3.793 1.00 94.38 103 ALA A O 1
ATOM 798 N N . SER A 1 104 ? -4.978 1.593 1.585 1.00 93.56 104 SER A N 1
ATOM 799 C CA . SER A 1 104 ? -6.409 1.603 1.252 1.00 93.56 104 SER A CA 1
ATOM 800 C C . SER A 1 104 ? -7.053 0.228 1.445 1.00 93.56 104 SER A C 1
ATOM 802 O O . SER A 1 104 ? -8.173 0.156 1.945 1.00 93.56 104 SER A O 1
ATOM 804 N N . LEU A 1 105 ? -6.348 -0.849 1.086 1.00 95.12 105 LEU A N 1
ATOM 805 C CA . LEU A 1 105 ? -6.804 -2.226 1.295 1.00 95.12 105 LEU A CA 1
ATOM 806 C C . LEU A 1 105 ? -6.864 -2.585 2.778 1.00 95.12 105 LEU A C 1
ATOM 808 O O . LEU A 1 105 ? -7.866 -3.128 3.223 1.00 95.12 105 LEU A O 1
ATOM 812 N N . VAL A 1 106 ? -5.840 -2.223 3.553 1.00 93.38 106 VAL A N 1
ATOM 813 C CA . VAL A 1 106 ? -5.832 -2.417 5.011 1.00 93.38 106 VAL A CA 1
ATOM 814 C C . VAL A 1 106 ? -7.021 -1.705 5.652 1.00 93.38 106 VAL A C 1
ATOM 816 O O . VAL A 1 106 ? -7.693 -2.268 6.509 1.00 93.38 106 VAL A O 1
ATOM 819 N N . ARG A 1 107 ? -7.342 -0.488 5.202 1.00 90.31 107 ARG A N 1
ATOM 820 C CA . ARG A 1 107 ? -8.504 0.243 5.715 1.00 90.31 107 ARG A CA 1
ATOM 821 C C . ARG A 1 107 ? -9.833 -0.426 5.355 1.00 90.31 107 ARG A C 1
ATOM 823 O O . ARG A 1 107 ? -10.711 -0.474 6.208 1.00 90.31 107 ARG A O 1
ATOM 830 N N . GLN A 1 108 ? -9.983 -0.930 4.128 1.00 91.88 108 GLN A N 1
ATOM 831 C CA . GLN A 1 108 ? -11.162 -1.718 3.735 1.00 91.88 108 GLN A CA 1
ATOM 832 C C . GLN A 1 108 ? -11.288 -2.967 4.609 1.00 91.88 108 GLN A C 1
ATOM 834 O O . GLN A 1 108 ? -12.347 -3.213 5.174 1.00 91.88 108 GLN A O 1
ATOM 839 N N . LEU A 1 109 ? -10.181 -3.679 4.828 1.00 91.31 109 LEU A N 1
ATOM 840 C CA . LEU A 1 109 ? -10.149 -4.860 5.682 1.00 91.31 109 LEU A CA 1
ATOM 841 C C . LEU A 1 109 ? -10.578 -4.543 7.124 1.00 91.31 109 LEU A C 1
ATOM 843 O O . LEU A 1 109 ? -11.377 -5.272 7.695 1.00 91.31 109 LEU A O 1
ATOM 847 N N . GLN A 1 110 ? -10.097 -3.435 7.693 1.00 87.50 110 GLN A N 1
ATOM 848 C CA . GLN A 1 110 ? -10.423 -3.014 9.062 1.00 87.50 110 GLN A CA 1
ATOM 849 C C . GLN A 1 110 ? -11.863 -2.505 9.241 1.00 87.50 110 GLN A C 1
ATOM 851 O O . GLN A 1 110 ? -12.377 -2.543 10.356 1.00 87.50 110 GLN A O 1
ATOM 856 N N . LEU A 1 111 ? -12.487 -1.955 8.194 1.00 86.88 111 LEU A N 1
ATOM 857 C CA . LEU A 1 111 ? -13.816 -1.333 8.281 1.00 86.88 111 LEU A CA 1
ATOM 858 C C . LEU A 1 111 ? -14.945 -2.229 7.764 1.00 86.88 111 LEU A C 1
ATOM 860 O O . LEU A 1 111 ? -16.060 -2.146 8.269 1.00 86.88 111 LEU A O 1
ATOM 864 N N . GLU A 1 112 ? -14.671 -3.027 6.737 1.00 88.94 112 GLU A N 1
ATOM 865 C CA . GLU A 1 112 ? -15.671 -3.781 5.974 1.00 88.94 112 GLU A CA 1
ATOM 866 C C . GLU A 1 112 ? -15.428 -5.296 6.021 1.00 88.94 112 GLU A C 1
ATOM 868 O O . GLU A 1 112 ? -16.247 -6.046 5.491 1.00 88.94 112 GLU A O 1
ATOM 873 N N . GLU A 1 113 ? -14.302 -5.746 6.599 1.00 87.56 113 GLU A N 1
ATOM 874 C CA . GLU A 1 113 ? -13.856 -7.154 6.626 1.00 87.56 113 GLU A CA 1
ATOM 875 C C . GLU A 1 113 ? -13.781 -7.792 5.226 1.00 87.56 113 GLU A C 1
ATOM 877 O O . GLU A 1 113 ? -13.809 -9.009 5.044 1.00 87.56 113 GLU A O 1
ATOM 882 N N . ARG A 1 114 ? -13.689 -6.948 4.196 1.00 88.62 114 ARG A N 1
ATOM 883 C CA . ARG A 1 114 ? -13.648 -7.314 2.783 1.00 88.62 114 ARG A CA 1
ATOM 884 C C . ARG A 1 114 ? -12.637 -6.441 2.071 1.00 88.62 114 ARG A C 1
ATOM 886 O O . ARG A 1 114 ? -12.369 -5.313 2.473 1.00 88.62 114 ARG A O 1
ATOM 893 N N . VAL A 1 115 ? -12.066 -6.981 1.004 1.00 92.88 115 VAL A N 1
ATOM 894 C CA . VAL A 1 115 ? -10.993 -6.337 0.249 1.00 92.88 115 VAL A CA 1
ATOM 895 C C . VAL A 1 115 ? -11.174 -6.600 -1.236 1.00 92.88 115 VAL A C 1
ATOM 897 O O . VAL A 1 115 ? -11.376 -7.739 -1.651 1.00 92.88 115 VAL A O 1
ATOM 900 N N . ASP A 1 116 ? -11.070 -5.547 -2.045 1.00 94.62 116 ASP A N 1
ATOM 901 C CA . ASP A 1 116 ? -11.062 -5.656 -3.504 1.00 94.62 116 ASP A CA 1
ATOM 902 C C . ASP A 1 116 ? -9.798 -5.001 -4.075 1.00 94.62 116 ASP A C 1
ATOM 904 O O . ASP A 1 116 ? -9.692 -3.780 -4.257 1.00 94.62 116 ASP A O 1
ATOM 908 N N . VAL A 1 117 ? -8.803 -5.842 -4.364 1.00 94.88 117 VAL A N 1
ATOM 909 C CA . VAL A 1 117 ? -7.503 -5.417 -4.900 1.00 94.88 117 VAL A CA 1
ATOM 910 C C . VAL A 1 117 ? -7.642 -4.849 -6.313 1.00 94.88 117 VAL A C 1
ATOM 912 O O . VAL A 1 117 ? -6.953 -3.889 -6.666 1.00 94.88 117 VAL A O 1
ATOM 915 N N . PHE A 1 118 ? -8.546 -5.392 -7.133 1.00 95.06 118 PHE A N 1
ATOM 916 C CA . PHE A 1 118 ? -8.755 -4.927 -8.502 1.00 95.06 118 PHE A CA 1
ATOM 917 C C . PHE A 1 118 ? -9.377 -3.530 -8.529 1.00 95.06 118 PHE A C 1
ATOM 919 O O . PHE A 1 118 ? -8.842 -2.630 -9.186 1.00 95.06 118 PHE A O 1
ATOM 926 N N . GLN A 1 119 ? -10.462 -3.322 -7.784 1.00 95.44 119 GLN A N 1
ATOM 927 C CA . GLN A 1 119 ? -11.115 -2.018 -7.706 1.00 95.44 119 GLN A CA 1
ATOM 928 C C . GLN A 1 119 ? -10.199 -0.986 -7.061 1.00 95.44 119 GLN A C 1
ATOM 930 O O . GLN A 1 119 ? -10.096 0.129 -7.568 1.00 95.44 119 GLN A O 1
ATOM 935 N N . THR A 1 120 ? -9.448 -1.362 -6.022 1.00 95.56 120 THR A N 1
ATOM 936 C CA . THR A 1 120 ? -8.485 -0.452 -5.389 1.00 95.56 120 THR A CA 1
ATOM 937 C C . THR A 1 120 ? -7.375 -0.035 -6.353 1.00 95.56 120 THR A C 1
ATOM 939 O O . THR A 1 120 ? -7.033 1.149 -6.431 1.00 95.56 120 THR A O 1
ATOM 942 N N . ALA A 1 121 ? -6.832 -0.965 -7.142 1.00 94.06 121 ALA A N 1
ATOM 943 C CA . ALA A 1 121 ? -5.827 -0.643 -8.150 1.00 94.06 121 ALA A CA 1
ATOM 944 C C . ALA A 1 121 ? -6.395 0.253 -9.262 1.00 94.06 121 ALA A C 1
ATOM 946 O O . ALA A 1 121 ? -5.763 1.242 -9.645 1.00 94.06 121 ALA A O 1
ATOM 947 N N . ARG A 1 122 ? -7.605 -0.051 -9.750 1.00 94.44 122 ARG A N 1
ATOM 948 C CA . ARG A 1 122 ? -8.307 0.757 -10.756 1.00 94.44 122 ARG A CA 1
ATOM 949 C C . ARG A 1 122 ? -8.584 2.170 -10.244 1.00 94.44 122 ARG A C 1
ATOM 951 O O . ARG A 1 122 ? -8.322 3.133 -10.961 1.00 94.44 122 ARG A O 1
ATOM 958 N N . TYR A 1 123 ? -9.062 2.294 -9.010 1.00 94.31 123 TYR A N 1
ATOM 959 C CA . TYR A 1 123 ? -9.320 3.574 -8.362 1.00 94.31 123 TYR A CA 1
ATOM 960 C C . TYR A 1 123 ? -8.028 4.374 -8.174 1.00 94.31 123 TYR A C 1
ATOM 962 O O . TYR A 1 123 ? -7.960 5.544 -8.532 1.00 94.31 123 TYR A O 1
ATOM 970 N N . THR A 1 124 ? -6.954 3.738 -7.703 1.00 92.56 124 THR A N 1
ATOM 971 C CA . THR A 1 124 ? -5.655 4.408 -7.526 1.00 92.56 124 THR A CA 1
ATOM 972 C C . THR A 1 124 ? -5.129 4.957 -8.861 1.00 92.56 124 THR A C 1
ATOM 974 O O . THR A 1 124 ? -4.668 6.097 -8.929 1.00 92.56 124 THR A O 1
ATOM 977 N N . LYS A 1 125 ? -5.269 4.184 -9.947 1.00 92.50 125 LYS A N 1
ATOM 978 C CA . LYS A 1 125 ? -4.922 4.604 -11.315 1.00 92.50 125 LYS A CA 1
ATOM 979 C C . LYS A 1 125 ? -5.794 5.742 -11.848 1.00 92.50 125 LYS A C 1
ATOM 981 O O . LYS A 1 125 ? -5.314 6.522 -12.666 1.00 92.50 125 LYS A O 1
ATOM 986 N N . SER A 1 126 ? -7.050 5.860 -11.408 1.00 93.69 126 SER A N 1
ATOM 987 C CA . SER A 1 126 ? -7.921 6.962 -11.835 1.00 93.69 126 SER A CA 1
ATOM 988 C C . SER A 1 126 ? -7.600 8.284 -11.136 1.00 93.69 126 SER A C 1
ATOM 990 O O . SER A 1 126 ? -7.909 9.337 -11.683 1.00 93.69 126 SER A O 1
ATOM 992 N N . GLN A 1 127 ? -6.986 8.250 -9.946 1.00 92.25 127 GLN A N 1
ATOM 993 C CA . GLN A 1 127 ? -6.603 9.463 -9.210 1.00 92.25 127 GLN A CA 1
ATOM 994 C C . GLN A 1 127 ? -5.315 10.101 -9.746 1.00 92.25 127 GLN A C 1
ATOM 996 O O . GLN A 1 127 ? -5.178 11.324 -9.756 1.00 92.25 127 GLN A O 1
ATOM 1001 N N . ARG A 1 128 ? -4.347 9.285 -10.184 1.00 88.94 128 ARG A N 1
ATOM 1002 C CA . ARG A 1 128 ? -3.075 9.760 -10.739 1.00 88.94 128 ARG A CA 1
ATOM 1003 C C . ARG A 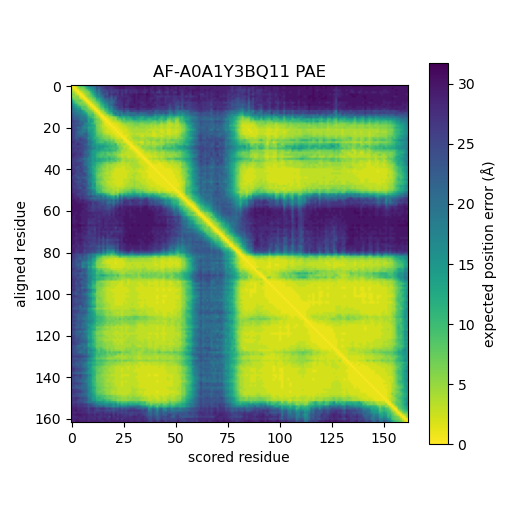1 128 ? -2.564 8.782 -11.791 1.00 88.94 128 ARG A C 1
ATOM 1005 O O . ARG A 1 128 ? -2.601 7.570 -11.597 1.00 88.94 128 ARG A O 1
ATOM 1012 N N . GLN A 1 129 ? -2.052 9.318 -12.895 1.00 88.19 129 GLN A N 1
ATOM 1013 C CA . GLN A 1 129 ? -1.385 8.516 -13.921 1.00 88.19 129 GLN A CA 1
ATOM 1014 C C . GLN A 1 129 ? -0.143 7.817 -13.342 1.00 88.19 129 GLN A C 1
ATOM 1016 O O . GLN A 1 129 ? 0.428 8.270 -12.348 1.00 88.19 129 GLN A O 1
ATOM 1021 N N . CYS A 1 130 ? 0.297 6.737 -13.992 1.00 89.12 130 CYS A N 1
ATOM 1022 C CA . CYS A 1 130 ? 1.553 6.048 -13.669 1.00 89.12 130 CYS A CA 1
ATOM 1023 C C . CYS A 1 130 ? 1.587 5.357 -12.284 1.00 89.12 130 CYS A C 1
ATOM 1025 O O . CYS A 1 130 ? 2.664 5.142 -11.728 1.00 89.12 130 CYS A O 1
ATOM 1027 N N . MET A 1 131 ? 0.423 4.978 -11.745 1.00 91.75 131 MET A N 1
ATOM 1028 C CA . MET A 1 131 ? 0.281 4.187 -10.511 1.00 91.75 131 MET A CA 1
ATOM 1029 C C . MET A 1 131 ? 0.207 2.684 -10.831 1.00 91.75 131 MET A C 1
ATOM 1031 O O . MET A 1 131 ? -0.445 2.315 -11.806 1.00 91.75 131 MET A O 1
ATOM 1035 N N . LEU A 1 132 ? 0.821 1.819 -10.011 1.00 91.50 132 LEU A N 1
ATOM 1036 C CA . LEU A 1 132 ? 0.835 0.350 -10.163 1.00 91.50 132 LEU A CA 1
ATOM 1037 C C . LEU A 1 132 ? 1.129 -0.101 -11.605 1.00 91.50 132 LEU A C 1
ATOM 1039 O O . LEU A 1 132 ? 0.278 -0.687 -12.290 1.00 91.50 132 LEU A O 1
ATOM 1043 N N . GLN A 1 133 ? 2.320 0.247 -12.089 1.00 88.81 133 GLN A N 1
ATOM 1044 C CA . GLN A 1 133 ? 2.707 0.056 -13.488 1.00 88.81 133 GLN A CA 1
ATOM 1045 C C . GLN A 1 133 ? 3.082 -1.389 -13.811 1.00 88.81 133 GLN A C 1
ATOM 1047 O O . GLN A 1 133 ? 2.866 -1.836 -14.935 1.00 88.81 133 GLN A O 1
ATOM 1052 N N . THR A 1 134 ? 3.642 -2.121 -12.846 1.00 92.25 134 THR A N 1
ATOM 1053 C CA . THR A 1 134 ? 4.178 -3.464 -13.084 1.00 92.25 134 THR A CA 1
ATOM 1054 C C . THR A 1 134 ? 3.304 -4.541 -12.456 1.00 92.25 134 THR A C 1
ATOM 1056 O O . THR A 1 134 ? 2.719 -4.359 -11.389 1.00 92.25 134 THR A O 1
ATOM 1059 N N . ILE A 1 135 ? 3.256 -5.708 -13.102 1.00 93.44 135 ILE A N 1
ATOM 10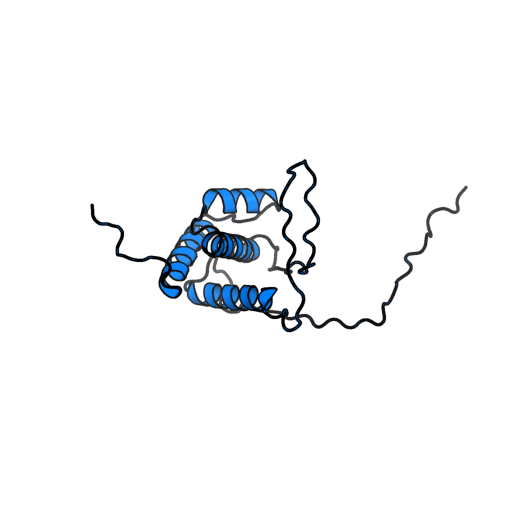60 C CA . ILE A 1 135 ? 2.562 -6.889 -12.567 1.00 93.44 135 ILE A CA 1
ATOM 1061 C C . ILE A 1 135 ? 3.185 -7.310 -11.231 1.00 93.44 135 ILE A C 1
ATOM 1063 O O . ILE A 1 135 ? 2.461 -7.663 -10.311 1.00 93.44 135 ILE A O 1
ATOM 1067 N N . ALA A 1 136 ? 4.508 -7.177 -11.085 1.00 93.62 136 ALA A N 1
ATOM 1068 C CA . ALA A 1 136 ? 5.210 -7.468 -9.837 1.00 93.62 136 ALA A CA 1
ATOM 1069 C C . ALA A 1 136 ? 4.706 -6.622 -8.654 1.00 93.62 136 ALA A C 1
ATOM 1071 O O . ALA A 1 136 ? 4.579 -7.141 -7.553 1.00 93.62 136 ALA A O 1
ATOM 1072 N N . GLN A 1 137 ? 4.377 -5.340 -8.864 1.00 94.00 137 GLN A N 1
ATOM 1073 C CA . GLN A 1 137 ? 3.777 -4.495 -7.820 1.00 94.00 137 GLN A CA 1
ATOM 1074 C C . GLN A 1 137 ? 2.375 -4.975 -7.436 1.00 94.00 137 GLN A C 1
ATOM 1076 O O . GLN A 1 137 ? 2.014 -4.938 -6.264 1.00 94.00 137 GLN A O 1
ATOM 1081 N N . TYR A 1 138 ? 1.592 -5.420 -8.419 1.00 95.00 138 TYR A N 1
ATOM 1082 C CA . TYR A 1 138 ? 0.244 -5.933 -8.196 1.00 95.00 138 TYR A CA 1
ATOM 1083 C C . TYR A 1 138 ? 0.260 -7.280 -7.455 1.00 95.00 138 TYR A C 1
ATOM 1085 O O . TYR A 1 138 ? -0.460 -7.437 -6.476 1.00 95.00 138 TYR A O 1
ATOM 1093 N N . ASP A 1 139 ? 1.135 -8.207 -7.851 1.00 95.12 139 ASP A N 1
ATOM 1094 C CA . ASP A 1 139 ? 1.391 -9.468 -7.138 1.00 95.12 139 ASP A CA 1
ATOM 1095 C C . ASP A 1 139 ? 1.869 -9.220 -5.699 1.00 95.12 139 ASP A C 1
ATOM 1097 O O . ASP A 1 139 ? 1.354 -9.794 -4.738 1.00 95.12 139 ASP A O 1
ATOM 1101 N N . PHE A 1 140 ? 2.793 -8.273 -5.527 1.00 94.81 140 PHE A N 1
ATOM 1102 C CA . PHE A 1 140 ? 3.302 -7.904 -4.213 1.00 94.81 140 PHE A CA 1
ATOM 1103 C C . PHE A 1 140 ? 2.209 -7.360 -3.280 1.00 94.81 140 PHE A C 1
ATOM 1105 O O . PHE A 1 140 ? 2.252 -7.643 -2.086 1.00 94.81 140 PHE A O 1
ATOM 1112 N N . LEU A 1 141 ? 1.201 -6.645 -3.798 1.00 95.38 141 LEU A N 1
ATOM 1113 C CA . LEU A 1 141 ? 0.053 -6.210 -2.991 1.00 95.38 141 LEU A CA 1
ATOM 1114 C C . LEU A 1 141 ? -0.736 -7.391 -2.416 1.00 95.38 141 LEU A C 1
ATOM 1116 O O . LEU A 1 141 ? -1.104 -7.338 -1.245 1.00 95.38 141 LEU A O 1
ATOM 1120 N N . TYR A 1 142 ? -0.968 -8.450 -3.199 1.00 95.56 142 TYR A N 1
ATOM 1121 C CA . TYR A 1 142 ? -1.632 -9.657 -2.691 1.00 95.56 142 TYR A CA 1
ATOM 1122 C C . TYR A 1 142 ? -0.814 -10.316 -1.587 1.00 95.56 142 TYR A C 1
ATOM 1124 O O . TYR A 1 142 ? -1.357 -10.633 -0.532 1.00 95.56 142 TYR A O 1
ATOM 1132 N N . ARG A 1 143 ? 0.499 -10.463 -1.798 1.00 95.31 143 ARG A N 1
ATOM 1133 C CA . ARG A 1 143 ? 1.405 -11.036 -0.794 1.00 95.31 143 ARG A CA 1
ATOM 1134 C C . ARG A 1 143 ? 1.392 -10.228 0.503 1.00 95.31 143 ARG A C 1
ATOM 1136 O O . ARG A 1 143 ? 1.226 -10.798 1.573 1.00 95.31 143 ARG A O 1
ATOM 1143 N N . CYS A 1 144 ? 1.492 -8.900 0.408 1.00 94.88 144 CYS A N 1
ATOM 1144 C CA . CYS A 1 144 ? 1.388 -8.014 1.566 1.00 94.88 144 CYS A CA 1
ATOM 1145 C C . CYS A 1 144 ? 0.055 -8.154 2.300 1.00 94.88 144 CYS A C 1
ATOM 1147 O O . CYS A 1 144 ? 0.040 -8.075 3.523 1.00 94.88 144 CYS A O 1
ATOM 1149 N N . LEU A 1 145 ? -1.050 -8.325 1.574 1.00 94.38 145 LEU A N 1
ATOM 1150 C CA . LEU A 1 145 ? -2.377 -8.440 2.166 1.00 94.38 145 LEU A CA 1
ATOM 1151 C C . LEU A 1 145 ? -2.554 -9.753 2.933 1.00 94.38 145 LEU A C 1
ATOM 1153 O O . LEU A 1 145 ? -3.044 -9.724 4.056 1.00 94.38 145 LEU A O 1
ATOM 1157 N N . ILE A 1 146 ? -2.101 -10.870 2.362 1.00 93.19 146 ILE A N 1
ATOM 1158 C CA . ILE A 1 146 ? -2.113 -12.180 3.030 1.00 93.19 146 ILE A CA 1
ATOM 1159 C C . ILE A 1 146 ? -1.251 -12.124 4.295 1.00 93.19 146 ILE A C 1
ATOM 1161 O O . ILE A 1 146 ? -1.747 -12.387 5.386 1.00 93.19 146 ILE A O 1
ATOM 1165 N N . ASP A 1 147 ? -0.003 -11.661 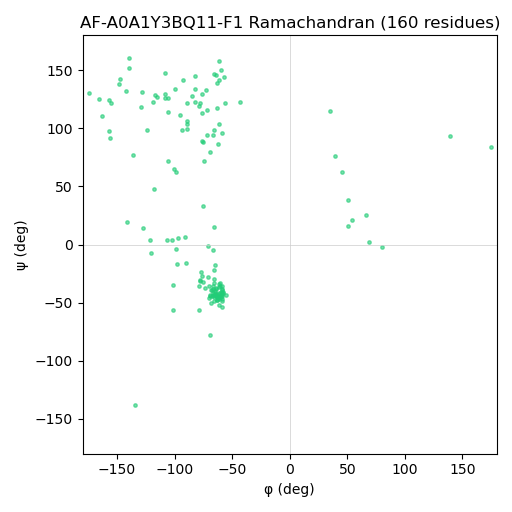4.172 1.00 93.56 147 ASP A N 1
ATOM 1166 C CA . ASP A 1 147 ? 0.908 -11.553 5.316 1.00 93.56 147 ASP A CA 1
ATOM 1167 C 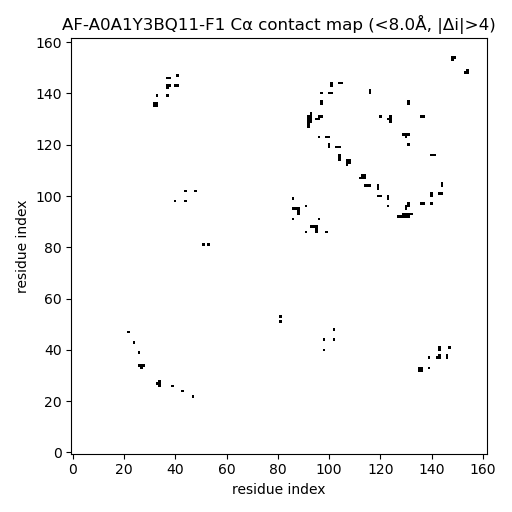C . ASP A 1 147 ? 0.359 -10.608 6.401 1.00 93.56 147 ASP A C 1
ATOM 1169 O O . ASP A 1 147 ? 0.594 -10.820 7.591 1.00 93.56 147 ASP A O 1
ATOM 1173 N N . TYR A 1 148 ? -0.378 -9.562 6.010 1.00 92.94 148 TYR A N 1
ATOM 1174 C CA . TYR A 1 148 ? -1.063 -8.664 6.939 1.00 92.94 148 TYR A CA 1
ATOM 1175 C C . TYR A 1 148 ? -2.175 -9.385 7.703 1.00 92.94 148 TYR A C 1
ATOM 1177 O O . TYR A 1 148 ? -2.234 -9.286 8.926 1.00 92.94 148 TYR A O 1
ATOM 1185 N N . MET A 1 149 ? -3.035 -10.122 6.997 1.00 91.50 149 MET A N 1
ATOM 1186 C CA . MET A 1 149 ? -4.124 -10.895 7.602 1.00 91.50 149 MET A CA 1
ATOM 1187 C C . MET A 1 149 ? -3.594 -11.941 8.585 1.00 91.50 149 MET A C 1
ATOM 1189 O O . MET A 1 149 ? -4.144 -12.067 9.680 1.00 91.50 149 MET A O 1
ATOM 1193 N N . ASP A 1 150 ? -2.497 -12.613 8.233 1.00 90.38 150 ASP A N 1
ATOM 1194 C CA . ASP A 1 150 ? -1.824 -13.590 9.090 1.00 90.38 150 ASP A CA 1
ATOM 1195 C C . ASP A 1 150 ? -1.225 -12.927 10.339 1.00 90.38 150 ASP A C 1
ATOM 1197 O O . ASP A 1 150 ? -1.405 -13.410 11.456 1.00 90.38 150 ASP A O 1
ATOM 1201 N N . CYS A 1 151 ? -0.549 -11.783 10.180 1.00 88.31 151 CYS A N 1
ATOM 1202 C CA . CYS A 1 151 ? 0.051 -11.051 11.301 1.00 88.31 151 CYS A CA 1
ATOM 1203 C C . CYS A 1 151 ? -0.999 -10.485 12.274 1.00 88.31 151 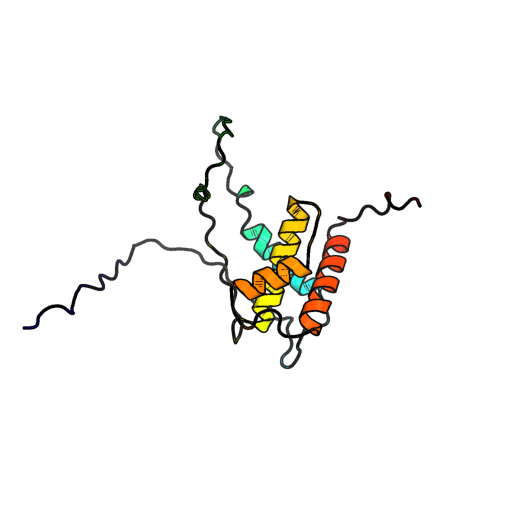CYS A C 1
ATOM 1205 O O . CYS A 1 151 ? -0.749 -10.417 13.478 1.00 88.31 151 CYS A O 1
ATOM 1207 N N . HIS A 1 152 ? -2.168 -10.089 11.764 1.00 86.44 152 HIS A N 1
ATOM 1208 C CA . HIS A 1 152 ? -3.260 -9.502 12.548 1.00 86.44 152 HIS A CA 1
ATOM 1209 C C . HIS A 1 152 ? -4.346 -10.518 12.949 1.00 86.44 152 HIS A C 1
ATOM 1211 O O . HIS A 1 152 ? -5.339 -10.122 13.551 1.00 86.44 152 HIS A O 1
ATOM 1217 N N . HIS A 1 153 ? -4.150 -11.815 12.669 1.00 83.81 153 HIS A N 1
ATOM 1218 C CA . HIS A 1 153 ? -5.084 -12.913 12.982 1.00 83.81 153 HIS A CA 1
ATOM 1219 C C . HIS A 1 153 ? -6.526 -12.647 12.512 1.00 83.81 153 HIS A C 1
ATOM 1221 O O . HIS A 1 153 ? -7.491 -12.976 13.198 1.00 83.81 153 HIS A O 1
ATOM 1227 N N . ILE A 1 154 ? -6.674 -12.026 11.340 1.00 79.62 154 ILE A N 1
ATOM 1228 C CA . ILE A 1 154 ? -7.982 -11.609 10.807 1.00 79.62 154 ILE A CA 1
ATOM 1229 C C . ILE A 1 154 ? -8.752 -12.816 10.242 1.00 79.62 154 ILE A C 1
ATOM 1231 O O . ILE A 1 154 ? -9.980 -12.838 10.251 1.00 79.62 154 ILE A O 1
ATOM 1235 N N . CYS A 1 155 ? -8.042 -13.851 9.788 1.00 65.44 155 CYS A N 1
ATOM 1236 C CA . CYS A 1 155 ? -8.640 -15.088 9.292 1.00 65.44 155 CYS A CA 1
ATOM 1237 C C . CYS A 1 155 ? -8.844 -16.094 10.432 1.00 65.44 155 CYS A C 1
ATOM 1239 O O . CYS A 1 155 ? -7.893 -16.742 10.873 1.00 65.44 155 CYS A O 1
ATOM 1241 N N . ASN A 1 156 ? -10.089 -16.294 10.866 1.00 57.19 156 ASN A N 1
ATOM 1242 C CA . ASN A 1 156 ? -10.437 -17.466 11.662 1.00 57.19 156 ASN A CA 1
ATOM 1243 C C . ASN A 1 156 ? -10.522 -18.688 10.738 1.00 57.19 156 ASN A C 1
ATOM 1245 O O . ASN A 1 156 ? -11.420 -18.800 9.908 1.00 57.19 156 ASN A O 1
ATOM 1249 N N . ASN A 1 157 ? -9.609 -19.643 10.914 1.00 56.78 157 ASN A N 1
ATOM 1250 C CA . ASN A 1 157 ? -9.597 -20.927 10.197 1.00 56.78 157 ASN A CA 1
ATOM 1251 C C . ASN A 1 157 ? -10.800 -21.848 10.536 1.00 56.78 157 ASN A C 1
ATOM 1253 O O . ASN A 1 157 ? -10.749 -23.046 10.268 1.00 56.78 157 ASN A O 1
ATOM 1257 N N . SER A 1 158 ? -11.864 -21.334 11.161 1.00 56.09 158 SER A N 1
ATOM 1258 C CA . SER A 1 158 ? -13.016 -22.106 11.641 1.00 56.09 158 SER A CA 1
ATOM 1259 C C . SER A 1 158 ? -14.152 -22.254 10.627 1.00 56.09 158 SER A C 1
ATOM 1261 O O . SER A 1 158 ? -14.986 -23.138 10.803 1.00 56.09 158 SER A O 1
ATOM 1263 N N . ASP A 1 159 ? -14.179 -21.449 9.560 1.00 53.53 159 ASP A N 1
ATOM 1264 C CA . ASP A 1 159 ? -15.377 -21.331 8.710 1.00 53.53 159 ASP A CA 1
ATOM 1265 C C . ASP A 1 159 ? -15.279 -22.111 7.391 1.00 53.53 159 ASP A C 1
ATOM 1267 O O . ASP A 1 159 ? -16.191 -22.082 6.569 1.00 53.53 159 ASP A O 1
ATOM 1271 N N . THR A 1 160 ? -14.194 -22.862 7.184 1.00 57.84 160 THR A N 1
ATOM 1272 C CA . THR A 1 160 ? -14.083 -23.794 6.051 1.00 57.84 160 THR A CA 1
ATOM 1273 C C . THR A 1 160 ? -14.360 -25.222 6.518 1.00 57.84 160 THR A C 1
ATOM 1275 O O . THR A 1 160 ? -13.480 -26.077 6.506 1.00 57.84 160 THR A O 1
ATOM 1278 N N . GLN A 1 161 ? -15.593 -25.483 6.954 1.00 41.06 161 GLN A N 1
ATOM 1279 C CA . GLN A 1 161 ? -16.153 -26.831 6.858 1.00 41.06 161 GLN A CA 1
ATOM 1280 C C . GLN A 1 161 ? -16.940 -26.903 5.551 1.00 41.06 161 GLN A C 1
ATOM 1282 O O . GLN A 1 161 ? -18.057 -26.395 5.460 1.00 41.06 161 GLN A O 1
ATOM 1287 N N . LEU A 1 162 ? -16.293 -27.467 4.529 1.00 43.00 162 LEU A N 1
ATOM 1288 C CA . LEU A 1 162 ? -16.962 -28.033 3.359 1.00 43.00 162 LEU A CA 1
ATOM 1289 C C . LEU A 1 162 ? -17.351 -29.480 3.662 1.00 43.00 162 LEU A C 1
ATOM 1291 O O . LEU A 1 162 ? -16.515 -30.180 4.280 1.00 43.00 162 LEU A O 1
#

InterPro domains:
  IPR000242 Tyrosine-specific protein phosphatase, PTPase domain [PF00102] (10-146)
  IPR000242 Tyrosine-specific protein phosphatase, PTPase domain [PR00700] (18-35)
  IPR000242 Tyrosine-specific protein phosphatase, PTPase domain [PR00700] (84-102)
  IPR000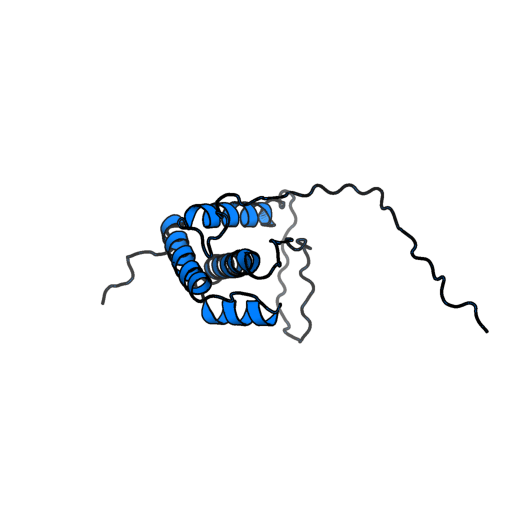242 Tyrosine-specific protein phosphatase, PTPase domain [PR00700] (115-130)
  IPR000242 Tyrosine-specific protein phosphatase, PTPase domain [PR00700] (131-141)
  IPR000242 Tyrosine-specific protein phosphatase, PTPase domain [PS50055] (1-148)
  IPR000387 Tyrosine-specific protein phosphatases domain [PS50056] (80-139)
  IPR003595 Protein-tyrosine phosphatase, catalytic [SM00404] (19-147)
  IPR016130 Protein-tyrosine phosphatase, active site [PS00383] (87-97)
  IPR029021 Protein-tyrosine phosphatase-like [G3DSA:3.90.190.10] (2-160)
  IPR029021 Protein-tyrosine phosphatase-like [SSF52799] (4-153)
  IPR050348 Protein-Tyrosine Phosphatase [PTHR19134] (14-153)

pLDDT: mean 75.2, std 22.11, range [29.95, 96.0]

Mean predicted aligned error: 13.06 Å

Nearest PDB structures (foldseek):
  1p15-assembly1_A  TM=9.318E-01  e=3.100E-04  Mus musculus
  1p15-assembly2_B  TM=9.380E-01  e=6.126E-04  Mus musculus

Solvent-accessible surface area (backbone atoms only — not comparable to full-atom values): 11054 Å² total; per-residue (Å²): 140,87,91,86,82,80,82,72,87,73,79,76,81,66,99,70,87,79,92,79,91,84,87,83,84,74,79,64,57,88,97,58,88,63,60,94,62,52,64,66,57,49,56,50,46,51,55,52,51,62,76,66,46,73,85,82,70,75,87,74,93,80,84,86,83,91,81,92,84,79,93,70,102,59,89,71,75,72,90,70,83,74,76,83,83,88,76,71,56,92,85,52,15,59,71,29,29,52,53,55,45,45,53,52,42,53,49,34,39,76,74,67,76,45,73,59,70,66,59,44,51,53,51,51,37,71,75,39,77,67,31,65,80,47,69,66,48,55,54,47,49,53,53,39,49,53,55,44,35,64,75,66,63,67,70,71,90,76,77,81,78,127

Foldseek 3Di:
DDDDPPPDPPPPPDPDDDDDDDDDQDQDDPPDQDGPDLVSLLVVLCVVCVVQDPVVPPPDDDDDDDDDDDDDDDPPDPPPDRDDDDDADDDRARPVLLSQLLSVQVVCCVPVVDGDLPVSQVVSCVVDPRHPPDPVSSVSSVVSVVVNCVVVVSDDPPPPPD

Radius of gyration: 21.03 Å; Cα contacts (8 Å, |Δi|>4): 84; chains: 1; bounding box: 50×79×48 Å

Sequence (162 aa):
MNEYWMSSMRNRFTNKSHVVNQYQFFSWKSGVVVPESTKSLITLTDAVLLANNPKNNDNNNGPENINCSKYNGKFSSPSSSSSPILVHCSGGGDRSSVFVSFASLVRQLQLEERVDVFQTARYTKSQRQCMLQTIAQYDFLYRCLIDYMDCHHICNNSDTQL